Protein AF-A0A6I5RVA8-F1 (afdb_monomer)

pLDDT: mean 93.57, std 3.9, range [74.12, 98.0]

Foldseek 3Di:
DFFFFADPVRATDDTHPDADPPGGHDDDDCPPPSNVVNVQVVLLVVQLVVLVVVLVLCVVVLVQQVVCVVVVHDGPDDPVLNVLSVVLNVQSVCVSVDPCPPPPVSRRDRDPCSVVDDD

Sequence (119 aa):
MSYVQRDENGRIFGLYANRQEGFAEEWLDADDPELIAFGGEQLAVTERAWRDTALAAVVWLRDRHRDQQDLGGSTTLTAEQFQELLLYMQALRDWPQSEQFPEAEHRPVAPPWIAEQHP

Nearest PDB structures (foldseek):
  7b5n-assembly1_H  TM=2.546E-01  e=6.699E+00  Homo sapiens

Secondary structure (DSSP, 8-state):
-EEEEE-TTS-EEEEESS-BTTTB-EEE-TT-HHHHHHHHHHHHHHHHHHHHHHHHHHHHHHHHHHHHHHTT---SS-HHHHHHHHHHHHHHHHGGGSTTTT-GGGSPPPPGGGGG---

Structure (mmCIF, N/CA/C/O backbone):
data_AF-A0A6I5RVA8-F1
#
_entry.id   AF-A0A6I5RVA8-F1
#
loop_
_atom_site.group_PDB
_atom_site.id
_atom_site.type_symbol
_atom_site.label_atom_id
_atom_site.label_alt_id
_atom_site.label_comp_id
_atom_site.label_asym_id
_atom_site.label_entity_id
_atom_site.label_seq_id
_atom_site.pdbx_PDB_ins_code
_atom_site.Cartn_x
_atom_site.Cartn_y
_atom_site.Cartn_z
_atom_site.occupancy
_atom_site.B_iso_or_equiv
_atom_site.auth_seq_id
_atom_site.auth_comp_id
_atom_site.auth_asym_id
_atom_site.auth_atom_id
_atom_site.pdbx_PDB_model_num
ATOM 1 N N . MET A 1 1 ? 8.980 -7.216 -25.800 1.00 79.94 1 MET A N 1
ATOM 2 C CA . MET A 1 1 ? 9.965 -6.606 -26.701 1.00 79.94 1 MET A CA 1
ATOM 3 C C . MET A 1 1 ? 9.640 -5.131 -26.758 1.00 79.94 1 MET A C 1
ATOM 5 O O . MET A 1 1 ? 8.483 -4.805 -27.026 1.00 79.94 1 MET A O 1
ATOM 9 N N . SER A 1 2 ? 10.602 -4.281 -26.426 1.00 90.81 2 SER A N 1
ATOM 10 C CA . SER A 1 2 ? 10.384 -2.844 -26.264 1.00 90.81 2 SER A CA 1
ATOM 11 C C . SER A 1 2 ? 11.659 -2.089 -26.611 1.00 90.81 2 SER A C 1
ATOM 13 O O . SER A 1 2 ? 12.761 -2.592 -26.390 1.00 90.81 2 SER A O 1
ATOM 15 N N . TYR A 1 3 ? 11.507 -0.862 -27.098 1.00 93.69 3 TYR A N 1
ATOM 16 C CA . TYR A 1 3 ? 12.613 0.082 -27.145 1.00 93.69 3 TYR A CA 1
ATOM 17 C C . TYR A 1 3 ? 12.894 0.606 -25.741 1.00 93.69 3 TYR A C 1
ATOM 19 O O . TYR A 1 3 ? 11.961 0.998 -25.036 1.00 93.69 3 TYR A O 1
ATOM 27 N N . VAL A 1 4 ? 14.159 0.613 -25.335 1.00 94.06 4 VAL A N 1
ATOM 28 C CA . VAL A 1 4 ? 14.563 1.003 -23.983 1.00 94.06 4 VAL A CA 1
ATOM 29 C C . VAL A 1 4 ? 15.251 2.349 -23.976 1.00 94.06 4 VAL A C 1
ATOM 31 O O . VAL A 1 4 ? 16.031 2.687 -24.866 1.00 94.06 4 VAL A O 1
ATOM 34 N N . GLN A 1 5 ? 14.952 3.118 -22.941 1.00 94.06 5 GLN A N 1
ATOM 35 C CA . GLN A 1 5 ? 15.660 4.335 -22.612 1.00 94.06 5 GLN A CA 1
ATOM 36 C C . GLN A 1 5 ? 16.524 4.099 -21.378 1.00 94.06 5 GLN A C 1
ATOM 38 O O . GLN A 1 5 ? 16.043 3.556 -20.379 1.00 94.06 5 GLN A O 1
ATOM 43 N N . ARG A 1 6 ? 17.779 4.550 -21.445 1.00 93.19 6 ARG A N 1
ATOM 44 C CA . ARG A 1 6 ? 18.762 4.411 -20.371 1.00 93.19 6 ARG A CA 1
ATOM 45 C C . ARG A 1 6 ? 19.145 5.751 -19.763 1.00 93.19 6 ARG A C 1
ATOM 47 O O . ARG A 1 6 ? 19.190 6.758 -20.468 1.00 93.19 6 ARG A O 1
ATOM 54 N N . ASP A 1 7 ? 19.410 5.751 -18.462 1.00 91.75 7 ASP A N 1
ATOM 55 C CA . ASP A 1 7 ? 19.893 6.917 -17.725 1.00 91.75 7 ASP A CA 1
ATOM 56 C C . ASP A 1 7 ? 21.402 7.134 -17.947 1.00 91.75 7 ASP A C 1
ATOM 58 O O . ASP A 1 7 ? 22.067 6.393 -18.675 1.00 91.75 7 ASP A O 1
ATOM 62 N N . GLU A 1 8 ? 21.966 8.147 -17.289 1.00 91.12 8 GLU A N 1
ATOM 63 C CA . GLU A 1 8 ? 23.406 8.446 -17.325 1.00 91.12 8 GLU A CA 1
ATOM 64 C C . GLU A 1 8 ? 24.297 7.314 -16.778 1.00 91.12 8 GLU A C 1
ATOM 66 O O . GLU A 1 8 ? 25.489 7.266 -17.080 1.00 91.12 8 GLU A O 1
ATOM 71 N N . ASN A 1 9 ? 23.721 6.379 -16.016 1.00 90.44 9 ASN A N 1
ATOM 72 C CA . ASN A 1 9 ? 24.394 5.210 -15.453 1.00 90.44 9 ASN A CA 1
ATOM 73 C C . ASN A 1 9 ? 24.173 3.941 -16.296 1.00 90.44 9 ASN A C 1
ATOM 75 O O . ASN A 1 9 ? 24.613 2.859 -15.899 1.00 90.44 9 ASN A O 1
ATOM 79 N N . GLY A 1 10 ? 23.486 4.050 -17.438 1.00 88.75 10 GLY A N 1
ATOM 80 C CA . GLY A 1 10 ? 23.172 2.935 -18.325 1.00 88.75 10 GLY A CA 1
ATOM 81 C C . GLY A 1 10 ? 22.007 2.054 -17.863 1.00 88.75 10 GLY A C 1
ATOM 82 O O . GLY A 1 10 ? 21.791 0.999 -18.455 1.00 88.75 10 GLY A 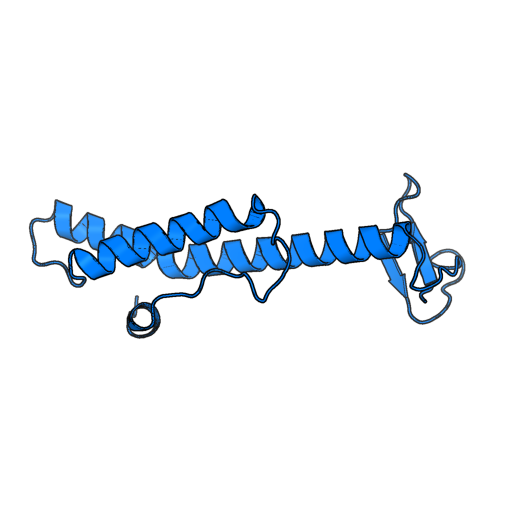O 1
ATOM 83 N N . ARG A 1 11 ? 21.241 2.446 -16.840 1.00 90.06 11 ARG A N 1
ATOM 84 C CA . ARG A 1 11 ? 20.077 1.687 -16.352 1.00 90.06 11 ARG A CA 1
ATOM 85 C C . ARG A 1 11 ? 18.827 2.031 -17.139 1.00 90.06 11 ARG A C 1
ATOM 87 O O . ARG A 1 11 ? 18.593 3.197 -17.443 1.00 90.06 11 ARG A O 1
ATOM 94 N N . ILE A 1 12 ? 17.999 1.028 -17.413 1.00 93.44 12 ILE A N 1
ATOM 95 C CA . ILE A 1 12 ? 16.696 1.229 -18.048 1.00 93.44 12 ILE A CA 1
ATOM 96 C C . ILE A 1 12 ? 15.810 2.057 -17.111 1.00 93.44 12 ILE A C 1
ATOM 98 O O . ILE A 1 12 ? 15.676 1.724 -15.937 1.00 93.44 12 ILE A O 1
ATOM 102 N N . PHE A 1 13 ? 15.199 3.123 -17.629 1.00 92.00 13 PHE A N 1
ATOM 103 C CA . PHE A 1 13 ? 14.192 3.907 -16.900 1.00 92.00 13 PHE A CA 1
ATOM 104 C C . PHE A 1 13 ? 12.910 4.168 -17.700 1.00 92.00 13 PHE A C 1
ATOM 106 O O . PHE A 1 13 ? 11.951 4.726 -17.166 1.00 92.00 13 PHE A O 1
ATOM 113 N N . GLY A 1 14 ? 12.865 3.756 -18.970 1.00 91.50 14 GLY A N 1
ATOM 114 C CA . GLY A 1 14 ? 11.697 3.932 -19.828 1.00 91.50 14 GLY A CA 1
ATOM 115 C C . GLY A 1 14 ? 11.583 2.839 -20.884 1.00 91.50 14 GLY A C 1
ATOM 116 O O . GLY A 1 14 ? 12.590 2.394 -21.434 1.00 91.50 14 GLY A O 1
ATOM 117 N N . LEU A 1 15 ? 10.344 2.427 -21.171 1.00 92.44 15 LEU A N 1
ATOM 118 C CA . LEU A 1 15 ? 10.000 1.440 -22.197 1.00 92.44 15 LEU A CA 1
ATOM 119 C C . LEU A 1 15 ? 9.051 2.055 -23.224 1.00 92.44 15 LEU A C 1
ATOM 121 O O . LEU A 1 15 ? 8.051 2.677 -22.864 1.00 92.44 15 LEU A O 1
ATOM 125 N N . TYR A 1 16 ? 9.334 1.826 -24.502 1.00 93.31 16 TYR A N 1
ATOM 126 C CA . TYR A 1 16 ? 8.603 2.417 -25.615 1.00 93.31 16 TYR A CA 1
ATOM 127 C C . TYR A 1 16 ? 8.226 1.357 -26.647 1.00 93.31 16 TYR A C 1
ATOM 129 O O . TYR A 1 16 ? 9.020 0.489 -27.004 1.00 93.31 16 TYR A O 1
ATOM 137 N N . ALA A 1 17 ? 7.002 1.450 -27.170 1.00 91.94 17 ALA A N 1
ATOM 138 C CA . ALA A 1 17 ? 6.531 0.561 -28.233 1.00 91.94 17 ALA A CA 1
ATOM 139 C C . ALA A 1 17 ? 7.185 0.864 -29.596 1.00 91.94 17 ALA A C 1
ATOM 141 O O . ALA A 1 17 ? 7.255 -0.010 -30.452 1.00 91.94 17 ALA A O 1
ATOM 142 N N . ASN A 1 18 ? 7.678 2.094 -29.788 1.00 92.38 18 ASN A N 1
ATOM 143 C CA . ASN A 1 18 ? 8.278 2.573 -31.033 1.00 92.38 18 ASN A CA 1
ATOM 144 C C . ASN A 1 18 ? 9.653 3.196 -30.765 1.00 92.38 18 ASN A C 1
ATOM 146 O O . ASN A 1 18 ? 9.839 3.829 -29.723 1.00 92.38 18 ASN A O 1
ATOM 150 N N . ARG A 1 19 ? 10.564 3.096 -31.741 1.00 92.19 19 ARG A N 1
ATOM 151 C CA . ARG A 1 19 ? 11.893 3.724 -31.703 1.00 92.19 19 ARG A CA 1
ATOM 152 C C . ARG A 1 19 ? 11.774 5.239 -31.538 1.00 92.19 19 ARG A C 1
ATOM 154 O O . ARG A 1 19 ? 10.998 5.870 -32.254 1.00 92.19 19 ARG A O 1
ATOM 161 N N . GLN A 1 20 ? 12.580 5.816 -30.651 1.00 88.25 20 GLN A N 1
ATOM 162 C CA . GLN A 1 20 ? 12.731 7.262 -30.473 1.00 88.25 20 GLN A CA 1
ATOM 163 C C . GLN A 1 20 ? 14.201 7.637 -30.698 1.00 88.25 20 GLN A C 1
ATOM 165 O O . GLN A 1 20 ? 15.062 7.259 -29.906 1.00 88.25 20 GLN A O 1
ATOM 170 N N . GLU A 1 21 ? 14.506 8.348 -31.783 1.00 88.75 21 GLU A N 1
ATOM 171 C CA . GLU A 1 21 ? 15.885 8.717 -32.141 1.00 88.75 21 GLU A CA 1
ATOM 172 C C . GLU A 1 21 ? 16.532 9.600 -31.062 1.00 88.75 21 GLU A C 1
ATOM 174 O O . GLU A 1 21 ? 15.916 10.555 -30.586 1.00 88.75 21 GLU A O 1
ATOM 179 N N . GLY A 1 22 ? 17.755 9.257 -30.637 1.00 85.94 22 GLY A N 1
ATOM 180 C CA . GLY A 1 22 ? 18.465 9.959 -29.562 1.00 85.94 22 GLY A CA 1
ATOM 181 C C . GLY A 1 22 ? 17.866 9.787 -28.159 1.00 85.94 22 GLY A C 1
ATOM 182 O O . GLY A 1 22 ? 18.285 10.488 -27.239 1.00 85.94 22 GLY A O 1
ATOM 183 N N . PHE A 1 23 ? 16.886 8.893 -27.984 1.00 84.38 23 PHE A N 1
ATOM 184 C CA . PHE A 1 23 ? 16.148 8.750 -26.726 1.00 84.38 23 PHE A CA 1
ATOM 185 C C . PHE A 1 23 ? 15.927 7.286 -26.324 1.00 84.38 23 PHE A C 1
ATOM 187 O O . PHE A 1 23 ? 16.329 6.887 -25.237 1.00 84.38 23 PHE A O 1
ATOM 194 N N . ALA A 1 24 ? 15.330 6.474 -27.199 1.00 87.19 24 ALA A N 1
ATOM 195 C CA . ALA A 1 24 ? 15.068 5.051 -26.983 1.00 87.19 24 ALA A CA 1
ATOM 196 C C . ALA A 1 24 ? 15.236 4.289 -28.304 1.00 87.19 24 ALA A C 1
ATOM 198 O O . ALA A 1 24 ? 14.286 4.105 -29.073 1.00 87.19 24 ALA A O 1
ATOM 199 N N . GLU A 1 25 ? 16.476 3.906 -28.602 1.00 87.69 25 GLU A N 1
ATOM 200 C CA . GLU A 1 25 ? 16.842 3.276 -29.878 1.00 87.69 25 GLU A CA 1
ATOM 201 C C . GLU A 1 25 ? 17.189 1.800 -29.754 1.00 87.69 25 GLU A C 1
ATOM 203 O O . GLU A 1 25 ? 17.052 1.049 -30.720 1.00 87.69 25 GLU A O 1
ATOM 208 N N . GLU A 1 26 ? 17.610 1.389 -28.566 1.00 91.12 26 GLU A N 1
ATOM 209 C CA . GLU A 1 26 ? 17.963 0.013 -28.270 1.00 91.12 26 GLU A CA 1
ATOM 210 C C . GLU A 1 26 ? 16.698 -0.827 -28.136 1.00 91.12 26 GLU A C 1
ATOM 212 O O . GLU A 1 26 ? 15.775 -0.467 -27.408 1.00 91.12 26 GLU A O 1
ATOM 217 N N . TRP A 1 27 ? 16.655 -1.938 -28.861 1.00 92.50 27 TRP A N 1
ATOM 218 C CA . TRP A 1 27 ? 15.568 -2.901 -28.806 1.00 92.50 27 TRP A CA 1
ATOM 219 C C . TRP A 1 27 ? 15.989 -4.078 -27.941 1.00 92.50 27 TRP A C 1
ATOM 221 O O . TRP A 1 27 ? 16.988 -4.725 -28.251 1.00 92.50 27 TRP A O 1
ATOM 231 N N . LEU A 1 28 ? 15.207 -4.366 -26.902 1.00 93.12 28 LEU A N 1
ATOM 232 C CA . LEU A 1 28 ? 15.395 -5.545 -26.065 1.00 93.12 28 LEU A CA 1
ATOM 233 C C . LEU A 1 28 ? 14.202 -6.496 -26.197 1.00 93.12 28 LEU A C 1
ATOM 235 O O . LEU A 1 28 ? 13.033 -6.079 -26.252 1.00 93.12 28 LEU A O 1
ATOM 239 N N . ASP A 1 29 ? 14.507 -7.790 -26.246 1.00 93.00 29 ASP A N 1
ATOM 240 C CA . ASP A 1 29 ? 13.515 -8.858 -26.321 1.00 93.00 29 ASP A CA 1
ATOM 241 C C . ASP A 1 29 ? 12.845 -9.098 -24.964 1.00 93.00 29 ASP A C 1
ATOM 243 O O . ASP A 1 29 ? 13.356 -8.732 -23.915 1.00 93.00 29 ASP A O 1
ATOM 247 N N . ALA A 1 30 ? 11.634 -9.662 -24.966 1.00 86.12 30 ALA A N 1
ATOM 248 C CA . ALA A 1 30 ? 10.838 -9.776 -23.735 1.00 86.12 30 ALA A CA 1
ATOM 249 C C . ALA A 1 30 ? 11.492 -10.645 -22.644 1.00 86.12 30 ALA A C 1
ATOM 251 O O . ALA A 1 30 ? 11.155 -10.499 -21.473 1.00 86.12 30 ALA A O 1
ATOM 252 N N . ASP A 1 31 ? 12.371 -11.556 -23.044 1.00 91.94 31 ASP A N 1
ATOM 253 C CA . ASP A 1 31 ? 13.141 -12.457 -22.195 1.00 91.94 31 ASP A CA 1
ATOM 254 C C . ASP A 1 31 ? 14.502 -11.879 -21.775 1.00 91.94 31 ASP A C 1
ATOM 256 O O . ASP A 1 31 ? 15.244 -12.540 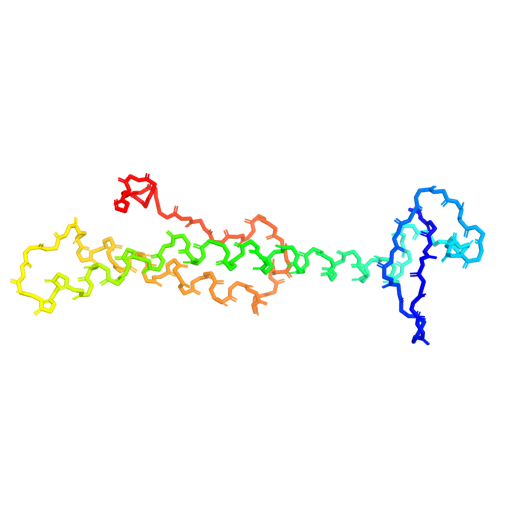-21.047 1.00 91.94 31 ASP A O 1
ATOM 260 N N . ASP A 1 32 ? 14.820 -10.646 -22.184 1.00 94.19 32 ASP A N 1
ATOM 261 C CA . ASP A 1 32 ? 16.035 -9.972 -21.751 1.00 94.19 32 ASP A CA 1
ATOM 262 C C . ASP A 1 32 ? 16.017 -9.750 -20.222 1.00 94.19 32 ASP A C 1
ATOM 264 O O . ASP A 1 32 ? 15.046 -9.202 -19.678 1.00 94.19 32 ASP A O 1
ATOM 268 N N . PRO A 1 33 ? 17.076 -10.161 -19.497 1.00 92.56 33 PRO A N 1
ATOM 269 C CA . PRO A 1 33 ? 17.113 -10.077 -18.042 1.00 92.56 33 PRO A CA 1
ATOM 270 C C . PRO A 1 33 ? 17.016 -8.641 -17.512 1.00 92.56 33 PRO A C 1
ATOM 272 O O . PRO A 1 33 ? 16.475 -8.446 -16.422 1.00 92.56 33 PRO A O 1
ATOM 275 N N . GLU A 1 34 ? 17.489 -7.631 -18.249 1.00 92.00 34 GLU A N 1
ATOM 276 C CA . GLU A 1 34 ? 17.378 -6.232 -17.825 1.00 92.00 34 GLU A CA 1
ATOM 277 C C . GLU A 1 34 ? 15.938 -5.726 -17.931 1.00 92.00 34 GLU A C 1
ATOM 279 O O . GLU A 1 34 ? 15.465 -5.021 -17.036 1.00 92.00 34 GLU A O 1
ATOM 284 N N . LEU A 1 35 ? 15.208 -6.132 -18.977 1.00 91.69 35 LEU A N 1
ATOM 285 C CA . LEU A 1 35 ? 13.783 -5.823 -19.111 1.00 91.69 35 LEU A CA 1
ATOM 286 C C . LEU A 1 35 ? 12.942 -6.504 -18.034 1.00 91.69 35 LEU A C 1
ATOM 288 O O . LEU A 1 35 ? 12.047 -5.871 -17.466 1.00 91.69 35 LEU A O 1
ATOM 292 N N . ILE A 1 36 ? 13.232 -7.772 -17.736 1.00 92.44 36 ILE A N 1
ATOM 293 C CA . ILE A 1 36 ? 12.554 -8.518 -16.670 1.00 92.44 36 ILE A CA 1
ATOM 294 C C . ILE A 1 36 ? 12.798 -7.839 -15.318 1.00 92.44 36 ILE A C 1
ATOM 296 O O . ILE A 1 36 ? 11.847 -7.592 -14.573 1.00 92.44 36 ILE A O 1
ATOM 300 N N . ALA A 1 37 ? 14.053 -7.496 -15.013 1.00 91.75 37 ALA A N 1
ATOM 301 C CA . ALA A 1 37 ? 14.413 -6.825 -13.768 1.00 91.75 37 ALA A CA 1
ATOM 302 C C . ALA A 1 37 ? 13.732 -5.454 -13.637 1.00 91.75 37 ALA A C 1
ATOM 304 O O . ALA A 1 37 ? 13.136 -5.168 -12.597 1.00 91.75 37 ALA A O 1
ATOM 305 N N . PHE A 1 38 ? 13.750 -4.640 -14.699 1.00 92.50 38 PHE A N 1
ATOM 306 C CA . PHE A 1 38 ? 13.084 -3.337 -14.720 1.00 92.50 38 PHE A CA 1
ATOM 307 C C . PHE A 1 38 ? 11.568 -3.461 -14.510 1.00 92.50 38 PHE A C 1
ATOM 309 O O . PHE A 1 38 ? 10.987 -2.739 -13.699 1.00 92.50 38 PHE A O 1
ATOM 316 N N . GLY A 1 39 ? 10.919 -4.407 -15.196 1.00 91.81 39 GLY A N 1
ATOM 317 C CA . GLY A 1 39 ? 9.492 -4.674 -15.018 1.00 91.81 39 GLY A CA 1
ATOM 318 C C . GLY A 1 39 ? 9.149 -5.077 -13.580 1.00 91.81 39 GLY A C 1
ATOM 319 O O . GLY A 1 39 ? 8.194 -4.552 -13.006 1.00 91.81 39 GLY A O 1
ATOM 320 N N . GLY A 1 40 ? 9.956 -5.952 -12.973 1.00 92.69 40 GLY A N 1
ATOM 321 C CA . GLY A 1 40 ? 9.806 -6.351 -11.572 1.00 92.69 40 GLY A CA 1
ATOM 322 C C . GLY A 1 40 ? 9.984 -5.189 -10.589 1.00 92.69 40 GLY A C 1
ATOM 323 O O . GLY A 1 40 ? 9.197 -5.047 -9.652 1.00 92.69 40 GLY A O 1
ATOM 324 N N . GLU A 1 41 ? 10.967 -4.315 -10.817 1.00 92.38 41 GLU A N 1
ATOM 325 C CA . GLU A 1 41 ? 11.173 -3.111 -10.003 1.00 92.38 41 GLU A CA 1
ATOM 326 C C . GLU A 1 41 ? 9.999 -2.131 -10.130 1.00 92.38 41 GLU A C 1
ATOM 328 O O . GLU A 1 41 ? 9.508 -1.616 -9.122 1.00 92.38 41 GLU A O 1
ATOM 333 N N . GLN A 1 42 ? 9.492 -1.920 -11.346 1.00 93.56 42 GLN A N 1
ATOM 334 C CA . GLN A 1 42 ? 8.346 -1.047 -11.582 1.00 93.56 42 GLN A CA 1
ATOM 335 C C . GLN A 1 42 ? 7.086 -1.563 -10.872 1.00 93.56 42 GLN A C 1
ATOM 337 O O . GLN A 1 42 ? 6.379 -0.778 -10.233 1.00 93.56 42 GLN A O 1
ATOM 342 N N . LEU A 1 43 ? 6.834 -2.877 -10.922 1.00 95.00 43 LEU A N 1
ATOM 343 C CA . LEU A 1 43 ? 5.764 -3.515 -10.152 1.00 95.00 43 LEU A CA 1
ATOM 344 C C . LEU A 1 43 ? 5.973 -3.303 -8.650 1.00 95.00 43 LEU A C 1
ATOM 346 O O . LEU A 1 43 ? 5.064 -2.841 -7.966 1.00 95.00 43 LEU A O 1
ATOM 350 N N . ALA A 1 44 ? 7.182 -3.537 -8.138 1.00 95.31 44 ALA A N 1
ATOM 351 C CA . ALA A 1 44 ? 7.505 -3.301 -6.734 1.00 95.31 44 ALA A CA 1
ATOM 352 C C . ALA A 1 44 ? 7.248 -1.848 -6.289 1.00 95.31 44 ALA A C 1
ATOM 354 O O . ALA A 1 44 ? 6.748 -1.611 -5.187 1.00 95.31 44 ALA A O 1
ATOM 355 N N . VAL A 1 45 ? 7.560 -0.855 -7.124 1.00 95.75 45 VAL A N 1
ATOM 356 C CA . VAL A 1 45 ? 7.246 0.554 -6.835 1.00 95.75 45 VAL A CA 1
ATOM 357 C C . VAL A 1 45 ? 5.735 0.768 -6.742 1.00 95.75 45 VAL A C 1
ATOM 359 O O . VAL A 1 45 ? 5.261 1.344 -5.758 1.00 95.75 45 VAL A O 1
ATOM 362 N N . THR A 1 46 ? 4.973 0.275 -7.721 1.00 96.25 46 THR A N 1
ATOM 363 C CA . THR A 1 46 ? 3.506 0.375 -7.732 1.00 96.25 46 THR A CA 1
ATOM 364 C C . THR A 1 46 ? 2.878 -0.306 -6.515 1.00 96.25 46 THR A C 1
ATOM 366 O O . THR A 1 46 ? 1.986 0.259 -5.883 1.00 96.25 46 THR A O 1
ATOM 369 N N . GLU A 1 47 ? 3.373 -1.479 -6.130 1.00 97.62 47 GLU A N 1
ATOM 370 C CA . GLU A 1 47 ? 2.843 -2.239 -5.000 1.00 97.62 47 GLU A CA 1
ATOM 371 C C . GLU A 1 47 ? 3.166 -1.625 -3.638 1.00 97.62 47 GLU A C 1
ATOM 373 O O . GLU A 1 47 ? 2.320 -1.622 -2.740 1.00 97.62 47 GLU A O 1
ATOM 378 N N . ARG A 1 48 ? 4.353 -1.026 -3.479 1.00 97.44 48 ARG A N 1
ATOM 379 C CA . ARG A 1 48 ? 4.640 -0.205 -2.295 1.00 97.44 48 ARG A CA 1
ATOM 380 C C . ARG A 1 48 ? 3.670 0.970 -2.229 1.00 97.44 48 ARG A C 1
ATOM 382 O O . ARG A 1 48 ? 3.007 1.127 -1.216 1.00 97.44 48 ARG A O 1
ATOM 389 N N . ALA A 1 49 ? 3.483 1.721 -3.314 1.00 97.44 49 ALA A N 1
ATOM 390 C CA . ALA A 1 49 ? 2.533 2.838 -3.335 1.00 97.44 49 ALA A CA 1
ATOM 391 C C . ALA A 1 49 ? 1.089 2.413 -2.983 1.00 97.44 49 ALA A C 1
ATOM 393 O O . ALA A 1 49 ? 0.381 3.123 -2.259 1.00 97.44 49 ALA A O 1
ATOM 394 N N . TRP A 1 50 ? 0.659 1.231 -3.439 1.00 97.62 50 TRP A N 1
ATOM 395 C CA . TRP A 1 50 ? -0.616 0.642 -3.029 1.00 97.62 50 TRP A CA 1
ATOM 396 C C . TRP A 1 50 ? -0.662 0.382 -1.518 1.00 97.62 50 TRP A C 1
ATOM 398 O O . TRP A 1 50 ? -1.599 0.819 -0.848 1.00 97.62 50 TRP A O 1
ATOM 408 N N . ARG A 1 51 ? 0.370 -0.262 -0.960 1.00 97.69 51 ARG A N 1
ATOM 409 C CA . ARG A 1 51 ? 0.492 -0.532 0.479 1.00 97.69 51 ARG A CA 1
ATOM 410 C C . ARG A 1 51 ? 0.428 0.746 1.314 1.00 97.69 51 ARG A C 1
ATOM 412 O O . ARG A 1 51 ? -0.241 0.765 2.346 1.00 97.69 51 ARG A O 1
ATOM 419 N N . ASP A 1 52 ? 1.098 1.810 0.876 1.00 97.88 52 ASP A N 1
ATOM 420 C CA . ASP A 1 52 ? 1.078 3.121 1.538 1.00 97.88 52 ASP A CA 1
ATOM 421 C C . ASP A 1 52 ? -0.353 3.649 1.646 1.00 97.88 52 ASP A C 1
ATOM 423 O O . ASP A 1 52 ? -0.789 4.073 2.718 1.00 97.88 52 ASP A O 1
ATOM 427 N N . THR A 1 53 ? -1.097 3.554 0.544 1.00 97.00 53 THR A N 1
ATOM 428 C CA . THR A 1 53 ? -2.493 3.987 0.458 1.00 97.00 53 THR A CA 1
ATOM 429 C C . THR A 1 53 ? -3.402 3.111 1.325 1.00 97.00 53 THR A C 1
ATOM 431 O O . THR A 1 53 ? -4.233 3.634 2.066 1.00 97.00 53 THR A O 1
ATOM 434 N N . ALA A 1 54 ? -3.214 1.788 1.295 1.00 96.62 54 ALA A N 1
ATOM 435 C CA . ALA A 1 54 ? -3.968 0.836 2.110 1.00 96.62 54 ALA A CA 1
ATOM 436 C C . ALA A 1 54 ? -3.751 1.064 3.616 1.00 96.62 54 ALA A C 1
ATOM 438 O O . ALA A 1 54 ? -4.708 1.036 4.388 1.00 96.62 54 ALA A O 1
ATOM 439 N N . LEU A 1 55 ? -2.514 1.350 4.038 1.00 97.25 55 LEU A N 1
ATOM 440 C CA . LEU A 1 55 ? -2.207 1.726 5.420 1.00 97.25 55 LEU A CA 1
ATOM 441 C C . LEU A 1 55 ? -2.847 3.068 5.788 1.00 97.25 55 LEU A C 1
ATOM 443 O O . LEU A 1 55 ? -3.505 3.158 6.825 1.00 97.25 55 LEU A O 1
ATOM 447 N N . ALA A 1 56 ? -2.686 4.098 4.954 1.00 96.69 56 ALA A N 1
ATOM 448 C CA . ALA A 1 56 ? -3.250 5.423 5.207 1.00 96.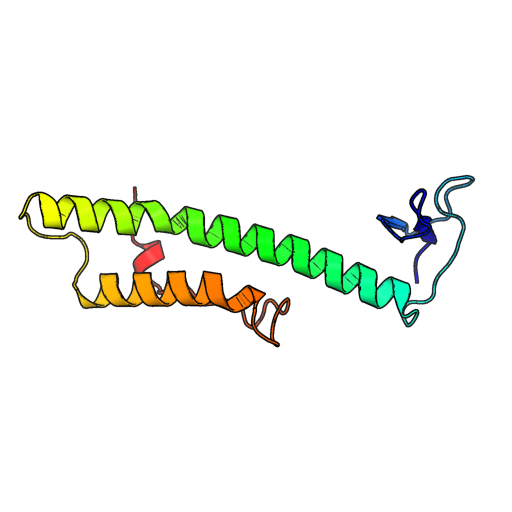69 56 ALA A CA 1
ATOM 449 C C . ALA A 1 56 ? -4.781 5.385 5.365 1.00 96.69 56 ALA A C 1
ATOM 451 O O . ALA A 1 56 ? -5.325 6.066 6.235 1.00 96.69 56 ALA A O 1
ATOM 452 N N . ALA A 1 57 ? -5.464 4.531 4.596 1.00 95.50 57 ALA A N 1
ATOM 453 C CA . ALA A 1 57 ? -6.914 4.360 4.651 1.00 95.50 57 ALA A CA 1
ATOM 454 C C . ALA A 1 57 ? -7.439 3.822 5.995 1.00 95.50 57 ALA A C 1
ATOM 456 O O . ALA A 1 57 ? -8.615 4.010 6.296 1.00 95.50 57 ALA A O 1
ATOM 457 N N . VAL A 1 58 ? -6.597 3.172 6.811 1.00 96.38 58 VAL A N 1
ATOM 458 C CA . VAL A 1 58 ? -7.017 2.529 8.072 1.00 96.38 58 VAL A CA 1
ATOM 459 C C . VAL A 1 58 ? -6.329 3.083 9.325 1.00 96.38 58 VAL A C 1
ATOM 461 O O . VAL A 1 58 ? -6.712 2.733 10.439 1.00 96.38 58 VAL A O 1
ATOM 464 N N . VAL A 1 59 ? -5.335 3.970 9.185 1.00 96.62 59 VAL A N 1
ATOM 465 C CA . VAL A 1 59 ? -4.637 4.591 10.331 1.00 96.62 59 VAL A CA 1
ATOM 466 C C . VAL A 1 59 ? -5.604 5.352 11.243 1.00 96.62 59 VAL A C 1
ATOM 468 O O . VAL A 1 59 ? -5.554 5.171 12.459 1.00 96.62 59 VAL A O 1
ATOM 471 N N . TRP A 1 60 ? -6.524 6.130 10.665 1.00 95.81 60 TRP A N 1
ATOM 472 C CA . TRP A 1 60 ? -7.500 6.927 11.419 1.00 95.81 60 TRP A CA 1
ATOM 473 C C . TRP A 1 60 ? -8.370 6.067 12.349 1.00 95.81 60 TRP A C 1
ATOM 475 O O . TRP A 1 60 ? -8.727 6.488 13.446 1.00 95.81 60 TRP A O 1
ATOM 485 N N . LEU A 1 61 ? -8.677 4.836 11.933 1.00 96.12 61 LEU A N 1
ATOM 486 C CA . LEU A 1 61 ? -9.528 3.916 12.673 1.00 96.12 61 LEU A CA 1
ATOM 487 C C . LEU A 1 61 ? -8.843 3.432 13.956 1.00 96.12 61 LEU A C 1
ATOM 489 O O . LEU A 1 61 ? -9.477 3.336 15.009 1.00 96.12 61 LEU A O 1
ATOM 493 N N . ARG A 1 62 ? -7.533 3.167 13.870 1.00 95.94 62 ARG A N 1
ATOM 494 C CA . ARG A 1 62 ? -6.708 2.818 15.028 1.00 95.94 62 ARG A CA 1
ATOM 495 C C . ARG A 1 62 ? -6.626 3.983 16.004 1.00 95.94 62 ARG A C 1
ATOM 497 O O . ARG A 1 62 ? -6.752 3.773 17.207 1.00 95.94 62 ARG A O 1
ATOM 504 N N . ASP A 1 63 ? -6.387 5.179 15.480 1.00 96.00 63 ASP A N 1
ATOM 505 C CA . ASP A 1 63 ? -6.198 6.373 16.298 1.00 96.00 63 ASP A CA 1
ATOM 506 C C . ASP A 1 63 ? -7.509 6.728 17.027 1.00 96.00 63 ASP A C 1
ATOM 508 O O . ASP A 1 63 ? -7.508 6.825 18.250 1.00 96.00 63 ASP A O 1
ATOM 512 N N . ARG A 1 64 ? -8.658 6.699 16.332 1.00 95.44 64 ARG A N 1
ATOM 513 C CA . ARG A 1 64 ? -9.992 6.845 16.944 1.00 95.44 64 ARG A CA 1
ATOM 514 C C . ARG A 1 64 ? -10.249 5.836 18.067 1.00 95.44 64 ARG A C 1
ATOM 516 O O . ARG A 1 64 ? -10.805 6.197 19.099 1.00 95.44 64 ARG A O 1
ATOM 523 N N . HIS A 1 65 ? -9.894 4.564 17.868 1.00 95.06 65 HIS A N 1
ATOM 524 C CA . HIS A 1 65 ? -10.104 3.539 18.895 1.00 95.06 65 HIS A CA 1
ATOM 525 C C . HIS A 1 65 ? -9.267 3.815 20.152 1.00 95.06 65 HIS A C 1
ATOM 527 O O . HIS A 1 65 ? -9.765 3.645 21.262 1.00 95.06 65 HIS A O 1
ATOM 533 N N . ARG A 1 66 ? -8.019 4.271 19.988 1.00 94.88 66 ARG A N 1
ATOM 534 C CA . ARG A 1 66 ? -7.153 4.658 21.112 1.00 94.88 66 ARG A CA 1
ATOM 535 C C . ARG A 1 66 ? -7.710 5.863 21.860 1.00 94.88 66 ARG A C 1
ATOM 537 O O . ARG A 1 66 ? -7.826 5.797 23.076 1.00 94.88 66 ARG A O 1
ATOM 544 N N . ASP A 1 67 ? -8.162 6.886 21.140 1.00 95.81 67 ASP A N 1
ATOM 545 C CA . ASP A 1 67 ? -8.793 8.056 21.755 1.00 95.81 67 ASP A CA 1
ATOM 546 C C . ASP A 1 67 ? -10.025 7.656 22.590 1.00 95.81 67 ASP A C 1
ATOM 548 O O . ASP A 1 67 ? -10.220 8.138 23.703 1.00 95.81 67 ASP A O 1
ATOM 552 N N . GLN A 1 68 ? -10.847 6.723 22.095 1.00 94.69 68 GLN A N 1
ATOM 553 C CA . GLN A 1 68 ? -12.007 6.203 22.834 1.00 94.69 68 GLN A CA 1
ATOM 554 C C . GLN A 1 68 ? -11.615 5.449 24.112 1.00 94.69 68 GLN A C 1
ATOM 556 O O . GLN A 1 68 ? -12.290 5.600 25.134 1.00 94.69 68 GLN A O 1
ATOM 561 N N . GLN A 1 69 ? -10.540 4.656 24.057 1.00 93.75 69 GLN A N 1
ATOM 562 C CA . GLN A 1 69 ? -9.998 3.957 25.225 1.00 93.75 69 GLN A CA 1
ATOM 563 C C . GLN A 1 69 ? -9.469 4.945 26.271 1.00 93.75 69 GLN A C 1
ATOM 565 O O . GLN A 1 69 ? -9.806 4.814 27.447 1.00 93.75 69 GLN A O 1
ATOM 570 N N . ASP A 1 70 ? -8.710 5.956 25.847 1.00 95.25 70 ASP A N 1
ATOM 571 C CA . ASP A 1 70 ? -8.124 6.969 26.733 1.00 95.25 70 ASP A CA 1
ATOM 572 C C . ASP A 1 70 ? -9.197 7.847 27.396 1.00 95.25 70 ASP A C 1
ATOM 574 O O . ASP A 1 70 ? -9.071 8.228 28.561 1.00 95.25 70 ASP A O 1
ATOM 578 N N . LEU A 1 71 ? -10.298 8.119 26.688 1.00 95.12 71 LEU A N 1
ATOM 579 C CA . LEU A 1 71 ? -11.473 8.804 27.235 1.00 95.12 71 LEU A CA 1
ATOM 580 C C . LEU A 1 71 ? -12.290 7.931 28.207 1.00 95.12 71 LEU A C 1
ATOM 582 O O . LEU A 1 71 ? -13.179 8.449 28.885 1.00 95.12 71 LEU A O 1
ATOM 586 N N . GLY A 1 72 ? -12.024 6.621 28.278 1.00 89.81 72 GLY A N 1
ATOM 587 C CA . GLY A 1 72 ? -12.751 5.672 29.128 1.00 89.81 72 GLY A CA 1
ATOM 588 C C . GLY A 1 72 ? -14.200 5.419 28.695 1.00 89.81 72 GLY A C 1
ATOM 589 O O . GLY A 1 72 ? -15.015 4.970 29.503 1.00 89.81 72 GLY A O 1
ATOM 590 N N . GLY A 1 73 ? -14.541 5.743 27.444 1.00 82.12 73 GLY A N 1
ATOM 591 C CA . GLY A 1 73 ? -15.875 5.551 26.878 1.00 82.12 73 GLY A CA 1
ATOM 592 C C . GLY A 1 73 ? -16.075 4.161 26.267 1.00 82.12 73 GLY A C 1
ATOM 593 O O . GLY A 1 73 ? -15.163 3.339 26.202 1.00 82.12 73 GLY A O 1
ATOM 594 N N . SER A 1 74 ? -17.284 3.896 25.769 1.00 88.12 74 SER A N 1
ATOM 595 C CA . SER A 1 74 ? -17.541 2.714 24.940 1.00 88.12 74 SER A CA 1
ATOM 596 C C . SER A 1 74 ? -16.864 2.869 23.577 1.00 88.12 74 SER A C 1
ATOM 598 O O . SER A 1 74 ? -17.087 3.869 22.889 1.00 88.12 74 SER A O 1
ATOM 600 N N . THR A 1 75 ? -16.089 1.872 23.163 1.00 92.12 75 THR A N 1
ATOM 601 C CA . THR A 1 75 ? -15.443 1.850 21.849 1.00 92.12 75 THR A CA 1
ATOM 602 C C . THR A 1 75 ? -16.448 1.529 20.742 1.00 92.12 75 THR A C 1
ATOM 604 O O . THR A 1 75 ? -17.372 0.741 20.931 1.00 92.12 75 THR A O 1
ATOM 607 N N . THR A 1 76 ? -16.266 2.121 19.558 1.00 91.25 76 THR A N 1
ATOM 608 C CA . THR A 1 76 ? -17.086 1.797 18.372 1.00 91.25 76 THR A CA 1
ATOM 609 C C . THR A 1 76 ? -16.733 0.427 17.796 1.00 91.25 76 THR A C 1
ATOM 611 O O . THR A 1 76 ? -17.596 -0.247 17.245 1.00 91.25 76 THR A O 1
ATOM 614 N N . LEU A 1 77 ? -15.468 0.017 17.929 1.00 94.56 77 LEU A N 1
ATOM 615 C CA . LEU A 1 77 ? -15.005 -1.317 17.548 1.00 94.56 77 LEU A CA 1
ATOM 616 C C . LEU A 1 77 ? -14.982 -2.243 18.757 1.00 94.56 77 LEU A C 1
ATOM 618 O O . LEU A 1 77 ? -14.641 -1.808 19.863 1.00 94.56 77 LEU A O 1
ATOM 622 N N . THR A 1 78 ? -15.260 -3.523 18.524 1.00 95.25 78 THR A N 1
ATOM 623 C CA . THR A 1 78 ? -14.994 -4.566 19.520 1.00 95.25 78 THR A CA 1
ATOM 624 C C . THR A 1 78 ? -13.489 -4.809 19.668 1.00 95.25 78 THR A C 1
ATOM 626 O O . THR A 1 78 ? -12.684 -4.388 18.830 1.00 95.25 78 THR A O 1
ATOM 629 N N . ALA A 1 79 ? -13.094 -5.500 20.738 1.00 93.62 79 ALA A N 1
ATOM 630 C CA . ALA A 1 79 ? -11.699 -5.876 20.952 1.00 93.62 79 ALA A CA 1
ATOM 631 C C . ALA A 1 79 ? -11.175 -6.781 19.821 1.00 93.62 79 ALA A C 1
ATOM 633 O O . ALA A 1 79 ? -10.041 -6.618 19.375 1.00 93.62 79 ALA A O 1
ATOM 634 N N . GLU A 1 80 ? -12.016 -7.684 19.315 1.00 96.00 80 GLU A N 1
ATOM 635 C CA . GLU A 1 80 ? -11.696 -8.589 18.209 1.00 96.00 80 GLU A CA 1
ATOM 636 C C . GLU A 1 80 ? -11.477 -7.815 16.905 1.00 96.00 80 GLU A C 1
ATOM 638 O O . GLU A 1 80 ? -10.449 -7.996 16.257 1.00 96.00 80 GLU A O 1
ATOM 643 N N . GLN A 1 81 ? -12.378 -6.886 16.560 1.00 96.88 81 GLN A N 1
ATOM 644 C CA . GLN A 1 81 ? -12.218 -6.026 15.380 1.00 96.88 81 GLN A CA 1
ATOM 645 C C . GLN A 1 81 ? -10.946 -5.179 15.475 1.00 96.88 81 GLN A C 1
ATOM 647 O O . GLN A 1 81 ? -10.197 -5.047 14.508 1.00 96.88 81 GLN A O 1
ATOM 652 N N . PHE A 1 82 ? -10.652 -4.623 16.652 1.00 96.50 82 PHE A N 1
ATOM 653 C CA . PHE A 1 82 ? -9.419 -3.866 16.839 1.00 96.50 82 PHE A CA 1
ATOM 654 C C . PHE A 1 82 ? -8.170 -4.750 16.686 1.00 96.50 82 PHE A C 1
ATOM 656 O O . PHE A 1 82 ? -7.202 -4.339 16.048 1.00 96.50 82 PHE A O 1
ATOM 663 N N . GLN A 1 83 ? -8.194 -5.983 17.193 1.00 97.12 83 GLN A N 1
ATOM 664 C CA . GLN A 1 83 ? -7.101 -6.936 17.008 1.00 97.12 83 GLN A CA 1
ATOM 665 C C . GLN A 1 83 ? -6.914 -7.329 15.533 1.00 97.12 83 GLN A C 1
ATOM 667 O O . GLN A 1 83 ? -5.777 -7.359 15.054 1.00 97.12 83 GLN A O 1
ATOM 672 N N . GLU A 1 84 ? -8.000 -7.585 14.799 1.00 97.75 84 GLU A N 1
ATOM 673 C CA . GLU A 1 84 ? -7.964 -7.860 13.356 1.00 97.75 84 GLU A CA 1
ATOM 674 C C . GLU A 1 84 ? -7.379 -6.687 12.567 1.00 97.75 84 GLU A C 1
ATOM 676 O O . GLU A 1 84 ? -6.547 -6.892 11.683 1.00 97.75 84 GLU A O 1
ATOM 681 N N . LEU A 1 85 ? -7.745 -5.451 12.922 1.00 97.50 85 LEU A N 1
ATOM 682 C CA . LEU A 1 85 ? -7.168 -4.247 12.328 1.00 97.50 85 LEU A CA 1
ATOM 683 C C . LEU A 1 85 ? -5.651 -4.198 12.524 1.00 97.50 85 LEU A C 1
ATOM 685 O O . LEU A 1 85 ? -4.916 -3.932 11.574 1.00 97.50 85 LEU A O 1
ATOM 689 N N . LEU A 1 86 ? -5.167 -4.455 13.741 1.00 97.75 86 LEU A N 1
ATOM 690 C CA . LEU A 1 86 ? -3.732 -4.434 14.025 1.00 97.75 86 LEU A CA 1
ATOM 691 C C . LEU A 1 86 ? -2.977 -5.518 13.245 1.00 97.75 86 LEU A C 1
ATOM 693 O O . LEU A 1 86 ? -1.916 -5.223 12.693 1.00 97.75 86 LEU A O 1
ATOM 697 N N . LEU A 1 87 ? -3.539 -6.728 13.147 1.00 98.00 87 LEU A N 1
ATOM 698 C CA . LEU A 1 87 ? -2.969 -7.821 12.352 1.00 98.00 87 LEU A CA 1
ATOM 699 C C . LEU A 1 87 ? -2.940 -7.479 10.862 1.00 98.00 87 LEU A C 1
ATOM 701 O O . LEU A 1 87 ? -1.916 -7.671 10.212 1.00 98.00 87 LEU A O 1
ATOM 705 N N . TYR A 1 88 ? -4.019 -6.907 10.328 1.00 97.94 88 TYR A N 1
ATOM 706 C CA . TYR A 1 88 ? -4.071 -6.454 8.940 1.00 97.94 88 TYR A CA 1
ATOM 707 C C . TYR A 1 88 ? -3.021 -5.368 8.660 1.00 97.94 88 TYR A C 1
ATOM 709 O O . TYR A 1 88 ? -2.252 -5.468 7.704 1.00 97.94 88 TYR A O 1
ATOM 717 N N . MET A 1 89 ? -2.910 -4.358 9.531 1.00 97.88 89 MET A N 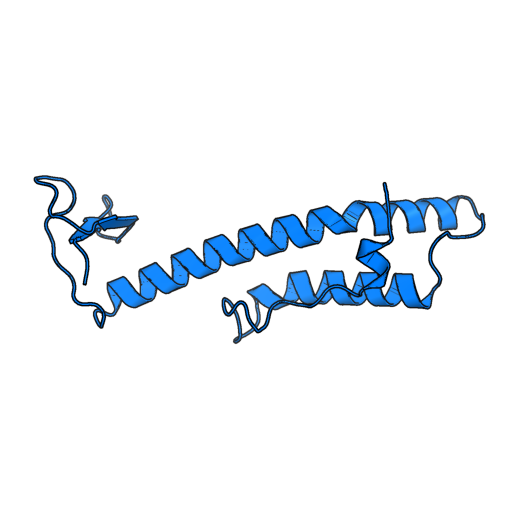1
ATOM 718 C CA . MET A 1 89 ? -1.884 -3.318 9.403 1.00 97.88 89 MET A CA 1
ATOM 719 C C . MET A 1 89 ? -0.460 -3.878 9.505 1.00 97.88 89 MET A C 1
ATOM 721 O O . MET A 1 89 ? 0.453 -3.324 8.896 1.00 97.88 89 MET A O 1
ATOM 725 N N . GLN A 1 90 ? -0.239 -4.917 10.310 1.00 97.88 90 GLN A N 1
ATOM 726 C CA . GLN A 1 90 ? 1.047 -5.604 10.382 1.00 97.88 90 GLN A CA 1
ATOM 727 C C . GLN A 1 90 ? 1.333 -6.363 9.084 1.00 97.88 90 GLN A C 1
ATOM 729 O O . GLN A 1 90 ? 2.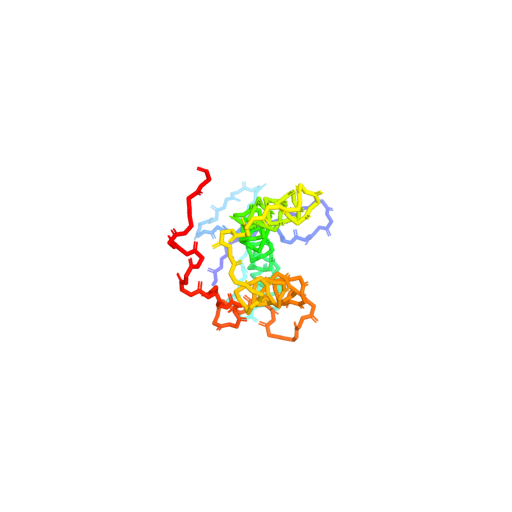381 -6.141 8.488 1.00 97.88 90 GLN A O 1
ATOM 734 N N . ALA A 1 91 ? 0.376 -7.144 8.582 1.00 97.62 91 ALA A N 1
ATOM 735 C CA . ALA A 1 91 ? 0.513 -7.864 7.320 1.00 97.62 91 ALA A CA 1
ATOM 736 C C . ALA A 1 91 ? 0.846 -6.921 6.150 1.00 97.62 91 ALA A C 1
ATOM 738 O O . ALA A 1 91 ? 1.711 -7.234 5.337 1.00 97.62 91 ALA A O 1
ATOM 739 N N . LEU A 1 92 ? 0.237 -5.728 6.096 1.00 97.38 92 LEU A N 1
ATOM 740 C CA . LEU A 1 92 ? 0.593 -4.698 5.111 1.00 97.38 92 LEU A CA 1
ATOM 741 C C . LEU A 1 92 ? 2.051 -4.225 5.235 1.00 97.38 92 LEU A C 1
ATOM 743 O O . LEU A 1 92 ? 2.680 -3.914 4.227 1.00 97.38 92 LEU A O 1
ATOM 747 N N . ARG A 1 93 ? 2.603 -4.132 6.448 1.00 96.81 93 ARG A N 1
ATOM 748 C CA . ARG A 1 93 ? 4.005 -3.723 6.652 1.00 96.81 93 ARG A CA 1
ATOM 7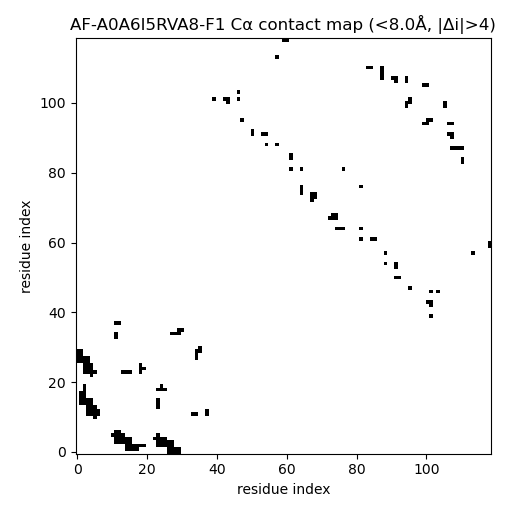49 C C . ARG A 1 93 ? 4.990 -4.838 6.322 1.00 96.81 93 ARG A C 1
ATOM 751 O O . ARG A 1 93 ? 6.049 -4.534 5.781 1.00 96.81 93 ARG A O 1
ATOM 758 N N . ASP A 1 94 ? 4.618 -6.076 6.616 1.00 97.12 94 ASP A N 1
ATOM 759 C CA . ASP A 1 94 ? 5.476 -7.246 6.445 1.00 97.12 94 ASP A CA 1
ATOM 760 C C . ASP A 1 94 ? 5.482 -7.731 4.983 1.00 97.12 94 ASP A C 1
ATOM 762 O O . ASP A 1 94 ? 6.480 -8.269 4.506 1.00 97.12 94 ASP A O 1
ATOM 766 N N . TRP A 1 95 ? 4.403 -7.494 4.227 1.00 96.88 95 TRP A N 1
ATOM 767 C CA . TRP A 1 95 ? 4.261 -7.982 2.852 1.00 96.88 95 TRP A CA 1
ATOM 768 C C . TRP A 1 95 ? 5.393 -7.548 1.895 1.00 96.88 95 TRP A C 1
ATOM 770 O O . TRP A 1 95 ? 5.946 -8.431 1.242 1.00 96.88 95 TRP A O 1
ATOM 780 N N . PRO A 1 96 ? 5.853 -6.278 1.849 1.00 94.94 96 PRO A N 1
ATOM 781 C CA . PRO A 1 96 ? 7.007 -5.879 1.030 1.00 94.94 96 PRO A CA 1
ATOM 782 C C . PRO A 1 96 ? 8.341 -6.551 1.384 1.00 94.94 96 PRO A C 1
ATOM 784 O O . PRO A 1 96 ? 9.308 -6.399 0.640 1.00 94.94 96 PRO A O 1
ATOM 787 N N . GLN A 1 97 ? 8.421 -7.225 2.535 1.00 94.75 97 GLN A N 1
ATOM 788 C CA . GLN A 1 97 ? 9.590 -7.985 2.984 1.00 94.75 97 GLN A CA 1
ATOM 789 C C . GLN A 1 97 ? 9.435 -9.492 2.729 1.00 94.75 97 GLN A C 1
ATOM 791 O O . GLN A 1 97 ? 10.370 -10.251 2.976 1.00 94.75 97 GLN A O 1
ATOM 796 N N . SER A 1 98 ? 8.262 -9.930 2.266 1.00 94.12 98 SER A N 1
ATOM 797 C CA . SER A 1 98 ? 7.977 -11.329 1.961 1.00 94.12 98 SER A CA 1
ATOM 798 C C . SER A 1 98 ? 8.505 -11.728 0.584 1.00 94.12 98 SER A C 1
ATOM 800 O O . SER A 1 98 ? 8.630 -10.899 -0.314 1.00 94.12 98 SER A O 1
ATOM 802 N N . GLU A 1 99 ? 8.754 -13.022 0.398 1.00 94.19 99 GLU A N 1
ATOM 803 C CA . GLU A 1 99 ? 9.177 -13.589 -0.892 1.00 94.19 99 GLU A CA 1
ATOM 804 C C . GLU A 1 99 ? 8.090 -13.493 -1.973 1.00 94.19 99 GLU A C 1
ATOM 806 O O . GLU A 1 99 ? 8.397 -13.558 -3.155 1.00 94.19 99 GLU A O 1
ATOM 811 N N . GLN A 1 100 ? 6.831 -13.313 -1.563 1.00 93.00 100 GLN A N 1
ATOM 812 C CA . GLN A 1 100 ? 5.671 -13.200 -2.452 1.00 93.00 100 GLN A CA 1
ATOM 813 C C . GLN A 1 100 ? 5.465 -11.774 -2.981 1.00 93.00 100 GLN A C 1
ATOM 815 O O . GLN A 1 100 ? 4.509 -11.487 -3.698 1.00 93.00 100 GLN A O 1
ATOM 820 N N . PHE A 1 101 ? 6.315 -10.829 -2.590 1.00 94.44 101 PHE A N 1
ATOM 821 C CA . PHE A 1 101 ? 6.281 -9.478 -3.126 1.00 94.44 101 PHE A CA 1
ATOM 822 C C . PHE A 1 101 ? 7.033 -9.428 -4.467 1.00 94.44 101 PHE A C 1
ATOM 824 O O . PHE A 1 101 ? 8.156 -9.932 -4.529 1.00 94.44 101 PHE A O 1
ATOM 831 N N . PRO A 1 102 ? 6.499 -8.780 -5.524 1.00 96.12 102 PRO A N 1
ATOM 832 C CA . PRO A 1 102 ? 5.364 -7.845 -5.565 1.00 96.12 102 PRO A CA 1
ATOM 833 C C . PRO A 1 102 ? 4.057 -8.444 -6.131 1.00 96.12 102 PRO A C 1
ATOM 835 O O . PRO A 1 102 ? 3.310 -7.766 -6.834 1.00 96.12 102 PRO A O 1
ATOM 838 N N . GLU A 1 103 ? 3.758 -9.716 -5.885 1.00 95.19 103 GLU A N 1
ATOM 839 C CA . GLU A 1 103 ? 2.601 -10.369 -6.504 1.00 95.19 103 GLU A CA 1
ATOM 840 C C . GLU A 1 103 ? 1.278 -9.901 -5.886 1.00 95.19 103 GLU A C 1
ATOM 842 O O . GLU A 1 103 ? 1.004 -10.102 -4.700 1.00 95.19 103 GLU A O 1
ATOM 847 N N . ALA A 1 104 ? 0.416 -9.290 -6.705 1.00 93.25 104 ALA A N 1
ATOM 848 C CA . ALA A 1 104 ? -0.842 -8.704 -6.244 1.00 93.25 104 ALA A CA 1
ATOM 849 C C . ALA A 1 104 ? -1.805 -9.726 -5.603 1.00 93.25 104 ALA A C 1
ATOM 851 O O . ALA A 1 104 ? -2.613 -9.353 -4.753 1.00 93.25 104 ALA A O 1
ATOM 852 N N . GLU A 1 105 ? -1.708 -11.005 -5.977 1.00 95.00 105 GLU A N 1
ATOM 853 C CA . GLU A 1 105 ? -2.503 -12.106 -5.411 1.00 95.00 105 GLU A CA 1
ATOM 854 C C . GLU A 1 105 ? -2.184 -12.364 -3.932 1.00 95.00 105 GLU A C 1
ATOM 856 O O . GLU A 1 105 ? -3.029 -12.849 -3.182 1.00 95.00 105 GLU A O 1
ATOM 861 N N . HIS A 1 106 ? -0.986 -11.973 -3.496 1.00 95.31 106 HIS A N 1
ATOM 862 C CA . HIS A 1 106 ? -0.507 -12.140 -2.129 1.00 95.31 106 HIS A CA 1
ATOM 863 C C . HIS A 1 106 ? -0.694 -10.891 -1.262 1.00 95.31 106 HIS A C 1
ATOM 865 O O . HIS A 1 106 ? -0.243 -10.861 -0.113 1.00 95.31 106 HIS A O 1
ATOM 871 N N . ARG A 1 107 ? -1.386 -9.865 -1.776 1.00 95.75 107 ARG A N 1
ATOM 872 C CA . ARG A 1 107 ? -1.743 -8.681 -0.990 1.00 95.75 107 ARG A CA 1
ATOM 873 C C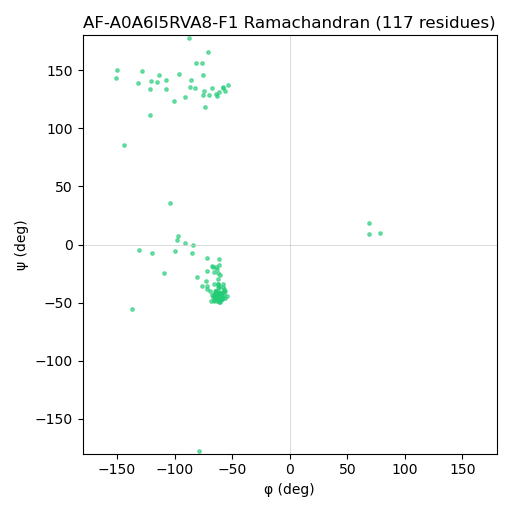 . ARG A 1 107 ? -2.569 -9.085 0.238 1.00 95.75 107 ARG A C 1
ATOM 875 O O . ARG A 1 107 ? -3.530 -9.848 0.108 1.00 95.75 107 ARG A O 1
ATOM 882 N N . PRO A 1 108 ? -2.271 -8.524 1.422 1.00 96.88 108 PRO A N 1
ATOM 883 C CA . PRO A 1 108 ? -3.124 -8.692 2.588 1.00 96.88 108 PRO A CA 1
ATOM 884 C C . PRO A 1 108 ? -4.555 -8.236 2.291 1.00 96.88 108 PRO A C 1
ATOM 886 O O . PRO A 1 108 ? -4.775 -7.143 1.765 1.00 96.88 108 PRO A O 1
ATOM 889 N N . VAL A 1 109 ? -5.531 -9.066 2.653 1.00 95.00 109 VAL A N 1
ATOM 890 C CA . VAL A 1 109 ? -6.954 -8.780 2.445 1.00 95.00 109 VAL A CA 1
ATOM 891 C C . VAL A 1 109 ? -7.509 -8.060 3.669 1.00 95.00 109 VAL A C 1
ATOM 893 O O . VAL A 1 109 ? -7.361 -8.532 4.796 1.00 95.00 109 VAL A O 1
ATOM 896 N N . ALA A 1 110 ? -8.152 -6.915 3.445 1.00 94.94 110 ALA A N 1
ATOM 897 C CA . ALA A 1 110 ? -8.803 -6.165 4.510 1.00 94.94 110 ALA A CA 1
ATOM 898 C C . ALA A 1 110 ? -10.015 -6.940 5.062 1.00 94.94 110 ALA A C 1
ATOM 900 O O . ALA A 1 110 ? -10.832 -7.425 4.272 1.00 94.94 110 ALA A O 1
ATOM 901 N N . PRO A 1 111 ? -10.185 -7.017 6.394 1.00 96.12 111 PRO A N 1
ATOM 902 C CA . PRO A 1 111 ? -11.425 -7.491 6.992 1.00 96.12 111 PRO A CA 1
ATOM 903 C C . PRO A 1 111 ? -12.649 -6.719 6.459 1.00 96.12 111 PRO A C 1
ATOM 905 O O . PRO A 1 111 ? -12.595 -5.489 6.356 1.00 96.12 111 PRO A O 1
ATOM 908 N N . PRO A 1 112 ? -13.769 -7.397 6.144 1.00 94.88 112 PRO A N 1
ATOM 909 C CA . PRO A 1 112 ? -14.898 -6.785 5.437 1.00 94.88 112 PRO A CA 1
ATOM 910 C C . PRO A 1 112 ? -15.550 -5.637 6.217 1.00 94.88 112 PRO A C 1
ATOM 912 O O . PRO A 1 112 ? -15.950 -4.639 5.622 1.00 94.88 112 PRO A O 1
ATOM 915 N N . TRP A 1 113 ? -15.579 -5.728 7.548 1.00 95.62 113 TRP A N 1
ATOM 916 C CA . TRP A 1 113 ? -16.161 -4.708 8.422 1.00 95.62 113 TRP A CA 1
ATOM 917 C C . TRP A 1 113 ? -15.419 -3.360 8.359 1.00 95.62 113 TRP A C 1
ATOM 919 O O . TRP A 1 113 ? -15.989 -2.335 8.730 1.00 95.62 113 TRP A O 1
ATOM 929 N N . ILE A 1 114 ? -14.166 -3.321 7.875 1.00 95.31 114 ILE A N 1
ATOM 930 C CA . ILE A 1 114 ? -13.430 -2.060 7.675 1.00 95.31 114 ILE A CA 1
ATOM 931 C C . ILE A 1 114 ? -14.149 -1.188 6.641 1.00 95.31 114 ILE A C 1
ATOM 933 O O . ILE A 1 114 ? -14.210 0.027 6.813 1.00 95.31 114 ILE A O 1
ATOM 937 N N . ALA A 1 115 ? -14.737 -1.791 5.602 1.00 93.00 115 ALA A N 1
ATOM 938 C CA . ALA A 1 115 ? -15.482 -1.063 4.574 1.00 93.00 115 ALA A CA 1
ATOM 939 C C . ALA A 1 115 ? -16.783 -0.433 5.106 1.00 93.00 115 ALA A C 1
ATOM 941 O O . ALA A 1 115 ? -17.318 0.488 4.494 1.00 93.00 115 ALA A O 1
ATOM 942 N N . GLU A 1 116 ? -17.275 -0.911 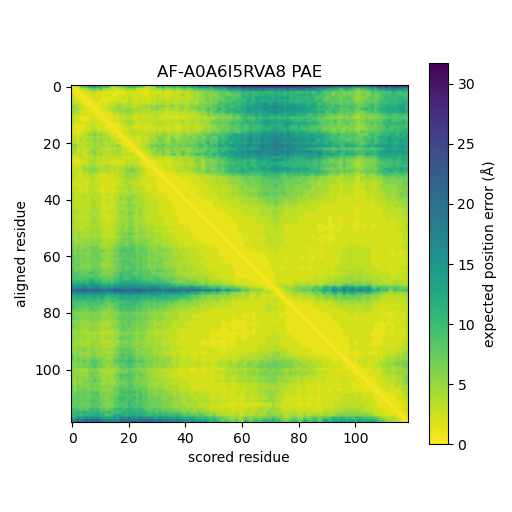6.249 1.00 92.94 116 GLU A N 1
ATOM 943 C CA . GLU A 1 116 ? -18.454 -0.380 6.938 1.00 92.94 116 GLU A CA 1
ATOM 944 C C . GLU A 1 116 ? -18.101 0.814 7.847 1.00 92.94 116 GLU A C 1
ATOM 946 O O . GLU A 1 116 ? -18.988 1.454 8.411 1.00 92.94 116 GLU A O 1
ATOM 951 N N . GLN A 1 117 ? -16.808 1.121 8.020 1.00 90.56 117 GLN A N 1
ATOM 952 C CA . GLN A 1 117 ? -16.353 2.238 8.842 1.00 90.56 117 GLN A CA 1
ATOM 953 C C . GLN A 1 117 ? -16.321 3.538 8.038 1.00 90.56 117 GLN A C 1
ATOM 955 O O . GLN A 1 117 ? -15.782 3.603 6.934 1.00 90.56 117 GLN A O 1
ATOM 960 N N . HIS A 1 118 ? -16.831 4.605 8.649 1.00 83.00 118 HIS A N 1
ATOM 961 C CA . HIS A 1 118 ? -16.798 5.954 8.094 1.00 83.00 118 HIS A CA 1
ATOM 962 C C . HIS A 1 118 ? -16.050 6.907 9.045 1.00 83.00 118 HIS A C 1
ATOM 964 O O . HIS A 1 118 ? -16.184 6.739 10.268 1.00 83.00 118 HIS A O 1
ATOM 970 N N . PRO A 1 119 ? -15.241 7.839 8.501 1.00 74.12 119 PRO A N 1
ATOM 971 C CA . PRO A 1 119 ? -14.522 8.844 9.280 1.00 74.12 119 PRO A CA 1
ATOM 972 C C . PRO A 1 119 ? -15.457 9.870 9.929 1.00 74.12 119 PRO A C 1
ATOM 974 O O . PRO A 1 119 ? -16.535 10.151 9.354 1.00 74.12 119 PRO A O 1
#

Mean predicted aligned error: 5.17 Å

Radius of gyration: 21.27 Å; Cα contacts (8 Å, |Δi|>4): 111; chains: 1; bounding box: 43×24×61 Å

Organism: NCBI:txid2364649

Solvent-accessible surface area (backbone atoms only — not comparable to fu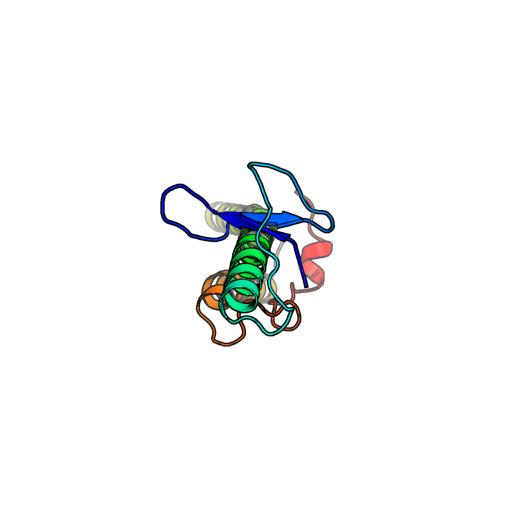ll-atom values): 7090 Å² total; per-residue (Å²): 94,34,17,38,19,59,49,100,84,68,46,76,81,45,81,31,95,59,78,33,89,98,60,15,71,51,76,44,53,66,83,34,68,67,56,48,50,49,53,52,49,53,44,38,53,54,46,49,55,48,42,54,50,59,48,61,75,48,49,64,60,57,52,53,50,49,54,28,56,75,69,69,53,86,56,94,60,53,73,65,56,50,51,51,49,53,51,46,56,46,44,51,67,48,41,81,75,39,90,61,49,64,45,74,90,68,54,75,75,77,64,74,71,60,79,75,60,78,135

InterPro domains:
  IPR031893 Phage tail assembly chaperone-like domain [PF16778] (45-111)